Protein AF-A0A935L2Y0-F1 (afdb_monomer)

Sequence (63 aa):
MIKSQYRLGVNLFINNILDNQKLALFAFEQSRFDFDTKNIDKFPPKYMYAYGRTYMLLIKLSF

pLDDT: mean 90.27, std 10.27, range [40.66, 98.19]

Radius of gyration: 23.83 Å; Cα contacts (8 Å, |Δi|>4): 89; chains: 1; bounding box: 52×22×68 Å

Structure (mmCIF, N/CA/C/O backbone):
data_AF-A0A935L2Y0-F1
#
_entry.id   AF-A0A935L2Y0-F1
#
loop_
_atom_site.group_PDB
_atom_site.id
_atom_site.type_symbol
_atom_site.label_atom_id
_atom_site.label_alt_id
_atom_site.label_comp_id
_atom_site.label_asym_id
_atom_site.label_entity_id
_atom_site.label_seq_id
_atom_site.pdbx_PDB_ins_code
_atom_site.Cartn_x
_atom_site.Cartn_y
_atom_site.Cartn_z
_atom_site.occupancy
_atom_site.B_iso_or_equiv
_atom_site.auth_seq_id
_atom_site.auth_comp_id
_atom_site.auth_asym_id
_atom_site.auth_atom_id
_atom_site.pdbx_PDB_model_num
ATOM 1 N N . MET A 1 1 ? -24.029 15.305 39.623 1.00 40.66 1 MET A N 1
ATOM 2 C CA . MET A 1 1 ? -23.219 14.083 39.423 1.00 40.66 1 MET A CA 1
ATOM 3 C C . MET A 1 1 ? -22.968 13.925 37.926 1.00 40.66 1 MET A C 1
ATOM 5 O O . MET A 1 1 ? -23.901 13.600 37.204 1.00 40.66 1 MET A O 1
ATOM 9 N N . ILE A 1 2 ? -21.773 14.270 37.435 1.00 55.53 2 ILE A N 1
ATOM 10 C CA . ILE A 1 2 ? -21.422 14.144 36.008 1.00 55.53 2 ILE A CA 1
ATOM 11 C C . ILE A 1 2 ? -21.039 12.679 35.763 1.00 55.53 2 ILE A C 1
ATOM 13 O O . ILE A 1 2 ? -20.124 12.168 36.401 1.00 55.53 2 ILE A O 1
ATOM 17 N N . LYS A 1 3 ? -21.785 11.981 34.904 1.00 60.78 3 LYS A N 1
ATOM 18 C CA . LYS A 1 3 ? -21.545 10.572 34.561 1.00 60.78 3 LYS A CA 1
ATOM 19 C C . LYS A 1 3 ? -20.502 10.538 33.436 1.00 60.78 3 LYS A C 1
ATOM 21 O O . LYS A 1 3 ? -20.816 10.990 32.338 1.00 60.78 3 LYS A O 1
ATOM 26 N N . SER A 1 4 ? -19.286 10.043 33.691 1.00 67.25 4 SER A N 1
ATOM 27 C CA . SER A 1 4 ? -18.283 9.865 32.621 1.00 67.25 4 SER A CA 1
ATOM 28 C C . SER A 1 4 ? -18.818 8.842 31.619 1.00 67.25 4 SER A C 1
ATOM 30 O O . SER A 1 4 ? -19.218 7.742 32.011 1.00 67.25 4 SER A O 1
ATOM 32 N N . GLN A 1 5 ? -18.898 9.218 30.344 1.00 82.19 5 GLN A N 1
ATOM 33 C CA . GLN A 1 5 ? -19.404 8.348 29.286 1.00 82.19 5 GLN A CA 1
ATOM 34 C C . GLN A 1 5 ? -18.231 7.798 28.487 1.00 82.19 5 GLN A C 1
ATOM 36 O O . GLN A 1 5 ? -17.796 8.404 27.511 1.00 82.19 5 GLN A O 1
ATOM 41 N N . TYR A 1 6 ? -17.771 6.610 28.864 1.00 90.06 6 TYR A N 1
ATOM 42 C CA . TYR A 1 6 ? -16.812 5.877 28.052 1.00 90.06 6 TYR A CA 1
ATOM 43 C C . TYR A 1 6 ? -17.476 5.389 26.760 1.00 90.06 6 TYR A C 1
ATOM 45 O O . TYR A 1 6 ? -18.578 4.835 26.786 1.00 90.06 6 TYR A O 1
ATOM 53 N N . ARG A 1 7 ? -16.813 5.585 25.619 1.00 93.00 7 ARG A N 1
ATOM 54 C CA . ARG A 1 7 ? -17.268 5.128 24.298 1.00 93.00 7 ARG A CA 1
ATOM 55 C C . ARG A 1 7 ? -16.157 4.347 23.612 1.00 93.00 7 ARG A C 1
ATOM 57 O O . ARG A 1 7 ? -15.023 4.818 23.551 1.00 93.00 7 ARG A O 1
ATOM 64 N N . LEU A 1 8 ? -16.503 3.185 23.063 1.00 94.56 8 LEU A N 1
ATOM 65 C CA . LEU A 1 8 ? -15.625 2.372 22.227 1.00 94.56 8 LEU A CA 1
ATOM 66 C C . LEU A 1 8 ? -16.124 2.428 20.780 1.00 94.56 8 LEU A C 1
ATOM 68 O O . LEU A 1 8 ? -17.275 2.099 20.507 1.00 94.56 8 LEU A O 1
ATOM 72 N N . GLY A 1 9 ? -15.264 2.855 19.863 1.00 95.50 9 GLY A N 1
ATOM 73 C CA . GLY A 1 9 ? -15.500 2.819 18.425 1.00 95.50 9 GLY A CA 1
ATOM 74 C C . GLY A 1 9 ? -14.560 1.825 17.756 1.00 95.50 9 GLY A C 1
ATOM 75 O O . GLY A 1 9 ? -13.376 1.781 18.082 1.00 95.50 9 GLY A O 1
ATOM 76 N N . VAL A 1 10 ? -15.074 1.050 16.805 1.00 97.38 10 VAL A N 1
ATOM 77 C CA . VAL A 1 10 ? -14.297 0.085 16.018 1.00 97.38 10 VAL A CA 1
ATOM 78 C C . VAL A 1 10 ? -14.534 0.370 14.541 1.00 97.38 10 VAL A C 1
ATOM 80 O O . VAL A 1 10 ? -15.678 0.514 14.121 1.00 97.38 10 VAL A O 1
ATOM 83 N N . ASN A 1 11 ? -13.462 0.468 13.759 1.00 97.88 11 ASN A N 1
ATOM 84 C CA . ASN A 1 11 ? -13.517 0.680 12.315 1.00 97.88 11 ASN A CA 1
ATOM 85 C C . ASN A 1 11 ? -12.650 -0.367 11.624 1.00 97.88 11 ASN A C 1
ATOM 87 O O . ASN A 1 11 ? -11.473 -0.501 11.947 1.00 97.88 11 ASN A O 1
ATOM 91 N N . LEU A 1 12 ? -13.223 -1.085 10.663 1.00 97.69 12 LEU A N 1
ATOM 92 C CA . LEU A 1 12 ? -12.487 -2.001 9.803 1.00 97.69 12 LEU A CA 1
ATOM 93 C C . LEU A 1 12 ? -12.358 -1.374 8.417 1.00 97.69 12 LEU A C 1
ATOM 95 O O . LEU A 1 12 ? -13.358 -1.061 7.776 1.00 97.69 12 LEU A O 1
ATOM 99 N N . PHE A 1 13 ? -11.125 -1.223 7.956 1.00 98.00 13 PHE A N 1
ATOM 100 C CA . PHE A 1 13 ? -10.801 -0.755 6.620 1.00 98.00 13 PHE A CA 1
ATOM 101 C C . PHE A 1 13 ? -10.252 -1.919 5.807 1.00 98.00 13 PHE A C 1
ATOM 103 O O . PHE A 1 13 ? -9.335 -2.619 6.239 1.00 98.00 13 PHE A O 1
ATOM 110 N N . ILE A 1 14 ? -10.814 -2.106 4.618 1.00 97.56 14 ILE A N 1
ATOM 111 C CA . ILE A 1 14 ? -10.340 -3.071 3.632 1.00 97.56 14 ILE A CA 1
ATOM 112 C C . ILE A 1 14 ? -9.998 -2.271 2.385 1.00 97.56 14 ILE A C 1
ATOM 114 O O . ILE A 1 14 ? -10.872 -1.631 1.801 1.00 97.56 14 ILE A O 1
ATOM 118 N N . ASN A 1 15 ? -8.729 -2.287 1.992 1.00 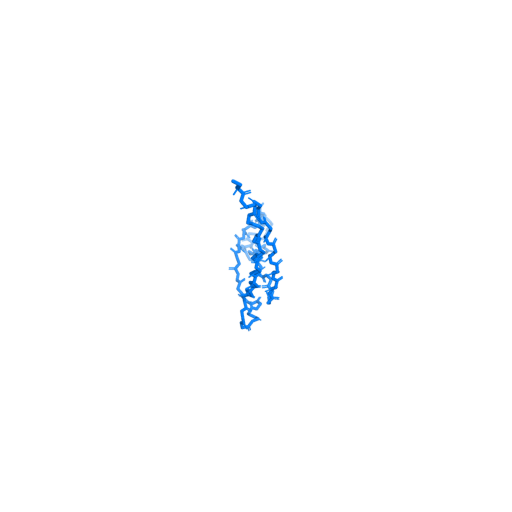96.56 15 ASN A N 1
ATOM 119 C CA . ASN A 1 15 ? -8.264 -1.620 0.784 1.00 96.56 15 ASN A CA 1
ATOM 120 C C . ASN A 1 15 ? -7.946 -2.653 -0.298 1.00 96.56 15 ASN A C 1
ATOM 122 O O . ASN A 1 15 ? -7.546 -3.774 0.009 1.00 96.56 15 ASN A O 1
ATOM 126 N N . ASN A 1 16 ? -8.113 -2.264 -1.564 1.00 95.81 16 ASN A N 1
ATOM 127 C CA . ASN A 1 16 ? -7.939 -3.142 -2.721 1.00 95.81 16 ASN A CA 1
ATOM 128 C C . ASN A 1 16 ? -8.813 -4.417 -2.628 1.00 95.81 16 ASN A C 1
ATOM 130 O O . ASN A 1 16 ? -8.333 -5.550 -2.616 1.00 95.81 16 ASN A O 1
ATOM 134 N N . ILE A 1 17 ? -10.139 -4.224 -2.556 1.00 96.00 17 ILE A N 1
ATOM 135 C CA . ILE A 1 17 ? -11.131 -5.310 -2.413 1.00 96.00 17 ILE A CA 1
ATOM 136 C C . ILE A 1 17 ? -11.034 -6.331 -3.553 1.00 96.00 17 ILE A C 1
ATOM 138 O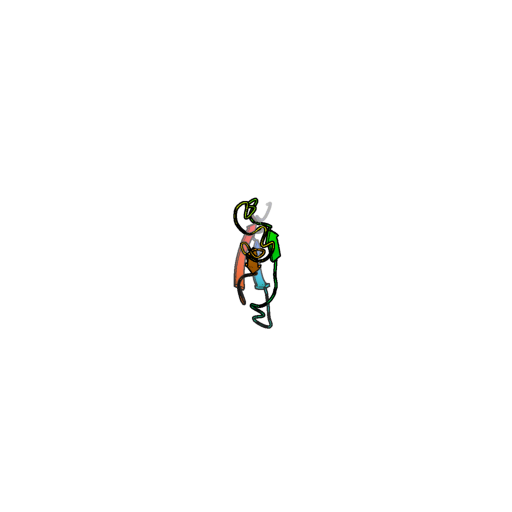 O . ILE A 1 17 ? -11.371 -7.485 -3.348 1.00 96.00 17 ILE A O 1
ATOM 142 N N . LEU A 1 18 ? -10.530 -5.974 -4.732 1.00 96.19 18 LEU A N 1
ATOM 143 C CA . LEU A 1 18 ? -10.367 -6.916 -5.847 1.00 96.19 18 LEU A CA 1
ATOM 144 C C . LEU A 1 18 ? -8.983 -7.585 -5.895 1.00 96.19 18 LEU A C 1
ATOM 146 O O . LEU A 1 18 ? -8.736 -8.364 -6.806 1.00 96.19 18 LEU A O 1
ATOM 150 N N . ASP A 1 19 ? -8.100 -7.292 -4.934 1.00 95.62 19 ASP A N 1
ATOM 151 C CA . ASP A 1 19 ? -6.705 -7.756 -4.903 1.00 95.62 19 ASP A CA 1
ATOM 152 C C . ASP A 1 19 ? -5.939 -7.484 -6.214 1.00 95.62 19 ASP A C 1
ATOM 154 O O . ASP A 1 19 ? -5.176 -8.298 -6.729 1.00 95.62 19 ASP A O 1
ATOM 158 N N . ASN A 1 20 ? -6.159 -6.307 -6.800 1.00 96.00 20 ASN A N 1
ATOM 159 C CA . ASN A 1 20 ? -5.487 -5.912 -8.025 1.00 96.00 20 ASN A CA 1
ATOM 160 C C . ASN A 1 20 ? -4.034 -5.503 -7.736 1.00 96.00 20 ASN A C 1
ATOM 162 O O . ASN A 1 20 ? -3.779 -4.409 -7.234 1.00 96.00 20 ASN A O 1
ATOM 166 N N . GLN A 1 21 ? -3.084 -6.362 -8.101 1.00 94.12 21 GLN A N 1
ATOM 167 C CA . GLN A 1 21 ? -1.641 -6.131 -7.931 1.00 94.12 21 GLN A CA 1
ATOM 168 C C . GLN A 1 21 ? -0.992 -5.403 -9.121 1.00 94.12 21 GLN A C 1
ATOM 170 O O . GLN A 1 21 ? 0.213 -5.170 -9.136 1.00 94.12 21 GLN A O 1
ATOM 175 N N . LYS A 1 22 ? -1.782 -5.030 -10.134 1.00 95.44 22 LYS A N 1
ATOM 176 C CA . LYS A 1 22 ? -1.307 -4.315 -11.331 1.00 95.44 22 LYS A CA 1
ATOM 177 C C . LYS A 1 22 ? -1.475 -2.798 -11.222 1.00 95.44 22 LYS A C 1
ATOM 179 O O . LYS A 1 22 ? -1.226 -2.081 -12.186 1.00 95.44 22 LYS A O 1
ATOM 184 N N . LEU A 1 23 ? -1.914 -2.300 -10.068 1.00 93.62 23 LEU A N 1
ATOM 185 C CA . LEU A 1 23 ? -2.075 -0.871 -9.815 1.00 93.62 23 LEU A CA 1
ATOM 186 C C . LEU A 1 23 ? -0.700 -0.217 -9.645 1.00 93.62 23 LEU A C 1
ATOM 188 O O . LEU A 1 23 ? -0.089 -0.328 -8.585 1.00 93.62 23 LEU A O 1
ATOM 192 N N . ALA A 1 24 ? -0.204 0.450 -10.686 1.00 93.88 24 ALA A N 1
ATOM 193 C CA . ALA A 1 24 ? 1.018 1.244 -10.604 1.0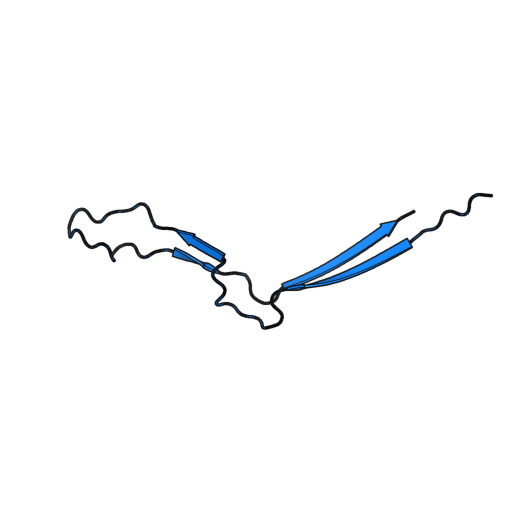0 93.88 24 ALA A CA 1
ATOM 194 C C . ALA A 1 24 ? 0.756 2.516 -9.779 1.00 93.88 24 ALA A C 1
ATOM 196 O O . ALA A 1 24 ? -0.125 3.306 -10.113 1.00 93.88 24 ALA A O 1
ATOM 197 N N . LEU A 1 25 ? 1.512 2.703 -8.698 1.00 92.94 25 LEU A N 1
ATOM 198 C CA . LEU A 1 25 ? 1.444 3.897 -7.850 1.00 92.94 25 LEU A CA 1
ATOM 199 C C . LEU A 1 25 ? 2.407 4.977 -8.318 1.00 92.94 25 LEU A C 1
ATOM 201 O O . LEU A 1 25 ? 2.104 6.164 -8.245 1.00 92.94 25 LEU A O 1
ATOM 205 N N . PHE A 1 26 ? 3.590 4.555 -8.750 1.00 92.81 26 PHE A N 1
ATOM 206 C CA . PHE A 1 26 ? 4.664 5.460 -9.103 1.00 92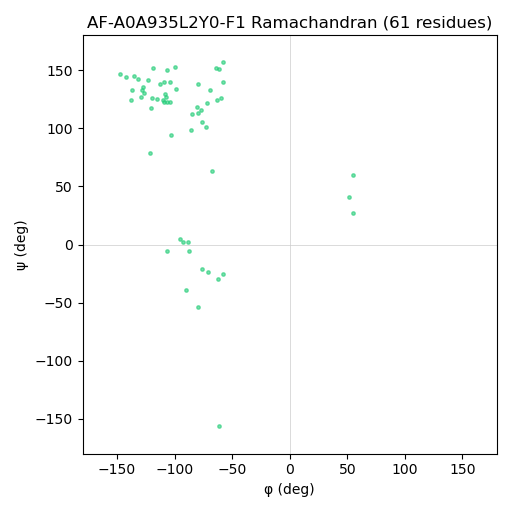.81 26 PHE A CA 1
ATOM 207 C C . PHE A 1 26 ? 5.501 4.868 -10.227 1.00 92.81 26 PHE A C 1
ATOM 209 O O . PHE A 1 26 ? 5.682 3.652 -10.301 1.00 92.81 26 PHE A O 1
ATOM 216 N N . ALA A 1 27 ? 6.023 5.736 -11.081 1.00 92.19 27 ALA A N 1
ATOM 217 C CA . ALA A 1 27 ? 6.986 5.387 -12.107 1.00 92.19 27 ALA A CA 1
ATOM 218 C C . ALA A 1 27 ? 8.137 6.386 -12.047 1.00 92.19 27 ALA A C 1
ATOM 220 O O . ALA A 1 27 ? 7.915 7.571 -11.794 1.00 92.19 27 ALA A O 1
ATOM 221 N N . PHE A 1 28 ? 9.357 5.915 -12.271 1.00 90.25 28 PHE A N 1
ATOM 222 C CA . PHE A 1 28 ? 10.515 6.788 -12.362 1.00 90.25 28 PHE A CA 1
ATOM 223 C C . PHE A 1 28 ? 11.491 6.315 -13.423 1.00 90.25 28 PHE A C 1
ATOM 225 O O . PHE A 1 28 ? 11.725 5.116 -13.608 1.00 90.25 28 PHE A O 1
ATOM 232 N N . GLU A 1 29 ? 12.096 7.300 -14.072 1.00 85.88 29 GLU A N 1
ATOM 233 C CA . GLU A 1 29 ? 13.209 7.079 -14.973 1.00 85.88 29 GLU A CA 1
ATOM 234 C C . GLU A 1 29 ? 14.493 6.902 -14.175 1.00 85.88 29 GLU A C 1
ATOM 236 O O . GLU A 1 29 ? 14.777 7.608 -13.200 1.00 85.88 29 GLU A O 1
ATOM 241 N N . GLN A 1 30 ? 15.295 5.935 -14.597 1.00 80.00 30 GLN A N 1
ATOM 242 C CA . GLN A 1 30 ? 16.642 5.793 -14.077 1.00 80.00 30 GLN A CA 1
ATOM 243 C C . GLN A 1 30 ? 17.466 6.881 -14.767 1.00 80.00 30 GLN A C 1
ATOM 245 O O . GLN A 1 30 ? 17.593 6.841 -15.982 1.00 80.00 30 GLN A O 1
ATOM 250 N N . SER A 1 31 ? 17.996 7.860 -14.022 1.00 82.81 31 SER A N 1
ATOM 251 C CA . SER A 1 31 ? 18.844 8.949 -14.554 1.00 82.81 31 SER A CA 1
ATOM 252 C C . SER A 1 31 ? 20.198 8.414 -15.051 1.00 82.81 31 SER A C 1
ATOM 254 O O . SER A 1 31 ? 21.260 8.652 -14.477 1.00 82.81 31 SER A O 1
ATOM 256 N N . ARG A 1 32 ? 20.146 7.557 -16.065 1.00 84.62 32 ARG A N 1
ATOM 257 C CA . ARG A 1 32 ? 21.247 6.831 -16.680 1.00 84.62 32 ARG A CA 1
ATOM 258 C C . ARG A 1 32 ? 21.034 6.903 -18.180 1.00 84.62 32 ARG A C 1
ATOM 260 O O . ARG A 1 32 ? 19.939 6.649 -18.667 1.00 84.62 32 ARG A O 1
ATOM 267 N N . PHE A 1 33 ? 22.097 7.230 -18.897 1.00 85.00 33 PHE A N 1
ATOM 268 C CA . PHE A 1 33 ? 22.102 7.274 -20.350 1.00 85.00 33 PHE A CA 1
ATOM 269 C C . PHE A 1 33 ? 23.201 6.355 -20.874 1.00 85.00 33 PHE A C 1
ATOM 271 O O . PHE A 1 33 ? 24.271 6.251 -20.269 1.00 85.00 33 PHE A O 1
ATOM 278 N N . ASP A 1 34 ? 22.924 5.656 -21.972 1.00 89.12 34 ASP A N 1
ATOM 279 C CA . ASP A 1 34 ? 23.899 4.779 -22.605 1.00 89.12 34 ASP A CA 1
ATOM 280 C C . ASP A 1 34 ? 24.796 5.556 -23.570 1.00 89.12 34 ASP A C 1
ATOM 282 O O . ASP A 1 34 ? 24.416 5.808 -24.710 1.00 89.12 34 ASP A O 1
ATOM 286 N N . PHE A 1 35 ? 25.996 5.937 -23.140 1.00 89.94 35 PHE A N 1
ATOM 287 C CA . PHE A 1 35 ? 26.898 6.729 -23.982 1.00 89.94 35 PHE A CA 1
ATOM 288 C C . PHE A 1 35 ? 27.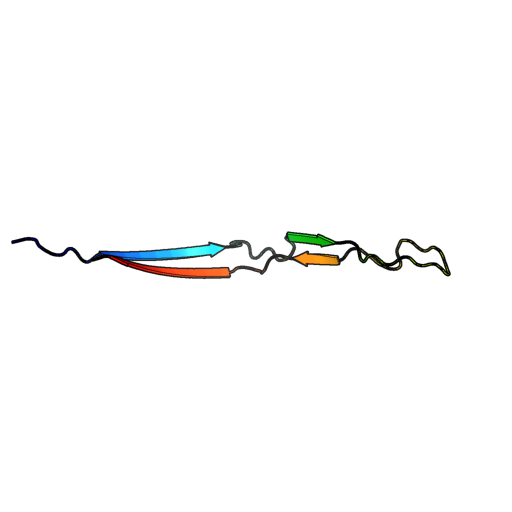592 5.913 -25.084 1.00 89.94 35 PHE A C 1
ATOM 290 O O . PHE A 1 35 ? 27.993 6.502 -26.088 1.00 89.94 35 PHE A O 1
ATOM 297 N N . ASP A 1 36 ? 27.680 4.585 -24.938 1.00 92.25 36 ASP A N 1
ATOM 298 C CA . ASP A 1 36 ? 28.392 3.716 -25.884 1.00 92.25 36 ASP A CA 1
ATOM 299 C C . ASP A 1 36 ? 27.554 3.425 -27.132 1.00 92.25 36 ASP A C 1
ATOM 301 O O . ASP A 1 36 ? 27.997 3.653 -28.257 1.00 92.25 36 ASP A O 1
ATOM 305 N N . THR A 1 37 ? 26.321 2.935 -26.941 1.00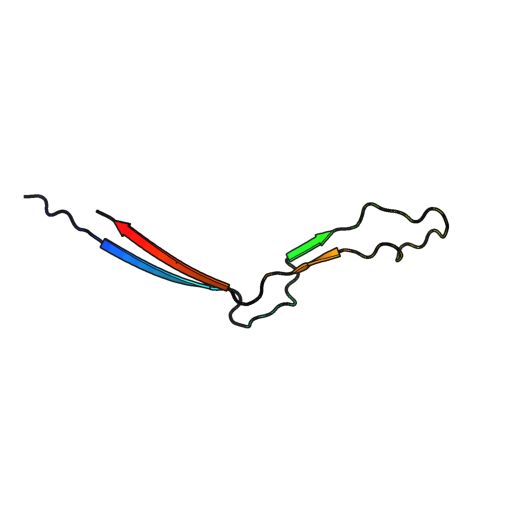 93.06 37 THR A N 1
ATOM 306 C CA . THR A 1 37 ? 25.441 2.550 -28.060 1.00 93.06 37 THR A CA 1
ATOM 307 C C . THR A 1 37 ? 24.297 3.529 -28.302 1.00 93.06 37 THR A C 1
ATOM 309 O O . THR A 1 37 ? 23.580 3.392 -29.291 1.00 93.06 37 THR A O 1
ATOM 312 N N . LYS A 1 38 ? 24.136 4.546 -27.436 1.00 88.88 38 LYS A N 1
ATOM 313 C CA . LYS A 1 38 ? 23.029 5.523 -27.476 1.00 88.88 38 LYS A CA 1
ATOM 314 C C . LYS A 1 38 ? 21.650 4.860 -27.458 1.00 88.88 38 LYS A C 1
ATOM 316 O O . LYS A 1 38 ? 20.679 5.422 -27.959 1.00 88.88 38 LYS A O 1
ATOM 321 N N . ASN A 1 39 ? 21.566 3.667 -26.873 1.00 88.50 39 ASN A N 1
ATOM 322 C CA . ASN A 1 39 ? 20.328 2.922 -26.759 1.00 88.50 39 ASN A CA 1
ATOM 323 C C . ASN A 1 39 ? 19.478 3.469 -25.603 1.00 88.50 39 ASN A C 1
ATOM 325 O O . ASN A 1 39 ? 19.839 3.336 -24.431 1.00 88.50 39 ASN A O 1
ATOM 329 N N . ILE A 1 40 ? 18.334 4.054 -25.951 1.00 82.75 40 ILE A N 1
ATOM 330 C CA . ILE A 1 40 ? 17.371 4.628 -25.003 1.00 82.75 40 ILE A CA 1
ATOM 331 C C . ILE A 1 40 ? 16.623 3.565 -24.183 1.00 82.75 40 ILE A C 1
ATOM 333 O O . ILE A 1 40 ? 16.219 3.848 -23.060 1.00 82.75 40 ILE A O 1
ATOM 337 N N . ASP A 1 41 ? 16.519 2.327 -24.676 1.00 86.25 41 ASP A N 1
ATOM 338 C CA . ASP A 1 41 ? 15.777 1.241 -24.018 1.00 86.25 41 ASP A CA 1
ATOM 339 C C . ASP A 1 41 ? 16.627 0.460 -23.003 1.00 86.25 41 ASP A C 1
ATOM 341 O O . ASP A 1 41 ? 16.127 -0.411 -22.288 1.00 86.25 41 ASP A O 1
ATOM 345 N N . LYS A 1 42 ? 17.932 0.757 -22.910 1.00 88.44 42 LYS A N 1
ATOM 346 C CA . LYS A 1 42 ? 18.865 0.047 -22.016 1.00 88.44 42 LYS A CA 1
ATOM 347 C C . LYS A 1 42 ? 18.496 0.199 -20.537 1.00 88.44 42 LYS A C 1
ATOM 349 O O . LYS A 1 42 ? 18.782 -0.694 -19.737 1.00 88.44 42 LYS A O 1
ATOM 354 N N . PHE A 1 43 ? 17.871 1.316 -20.166 1.00 89.00 43 PHE A N 1
ATOM 355 C CA . PHE A 1 43 ? 17.454 1.610 -18.796 1.00 89.00 43 PHE A CA 1
ATOM 356 C C . PHE A 1 43 ? 15.943 1.843 -18.740 1.00 89.00 43 PHE A C 1
ATOM 358 O O . PHE A 1 43 ? 15.513 2.990 -18.676 1.00 89.00 43 PHE A O 1
ATOM 365 N N . PRO A 1 44 ? 15.129 0.774 -18.744 1.00 87.31 44 PRO A N 1
ATOM 366 C CA . PRO A 1 44 ? 13.685 0.929 -18.771 1.00 87.31 44 PRO A CA 1
ATOM 367 C C . PRO A 1 44 ? 13.162 1.632 -17.504 1.00 87.31 44 PRO A C 1
ATOM 369 O O . PRO A 1 44 ? 13.767 1.492 -16.422 1.00 87.31 44 PRO A O 1
ATOM 372 N N . PRO A 1 45 ? 12.020 2.336 -17.614 1.00 88.19 45 PRO A N 1
ATOM 373 C CA . PRO A 1 45 ? 11.346 2.942 -16.477 1.00 88.19 45 PRO A CA 1
ATOM 374 C C . PRO A 1 45 ? 10.996 1.894 -15.429 1.00 88.19 45 PRO A C 1
ATOM 376 O O . PRO A 1 45 ? 10.561 0.778 -15.732 1.00 88.19 45 PRO A O 1
ATOM 379 N N . LYS A 1 46 ? 11.175 2.263 -14.163 1.00 91.62 46 LYS A N 1
ATOM 380 C CA . LYS A 1 46 ? 10.818 1.411 -13.030 1.00 91.62 46 LYS A CA 1
ATOM 381 C C . LYS A 1 46 ? 9.468 1.825 -12.482 1.00 91.62 46 LYS A C 1
ATOM 383 O O . LYS A 1 46 ? 9.227 3.003 -12.237 1.00 91.62 46 LYS A O 1
ATOM 388 N N . TYR A 1 47 ? 8.626 0.832 -12.232 1.00 94.38 47 TYR A N 1
ATOM 389 C CA . TYR A 1 47 ? 7.304 1.010 -11.648 1.00 94.38 47 TYR A CA 1
ATOM 390 C C . TYR A 1 47 ? 7.280 0.463 -10.225 1.00 94.38 47 TYR A C 1
ATOM 392 O O . TYR A 1 47 ? 7.828 -0.604 -9.944 1.00 94.38 47 TYR A O 1
ATOM 400 N N . MET A 1 48 ? 6.613 1.187 -9.336 1.00 94.38 48 MET A N 1
ATOM 401 C CA . MET A 1 48 ? 6.238 0.717 -8.011 1.00 94.38 48 MET A CA 1
ATOM 402 C C . MET A 1 48 ? 4.739 0.466 -8.007 1.00 94.38 48 MET A C 1
ATOM 404 O O . MET A 1 48 ? 3.949 1.342 -8.366 1.00 94.38 48 MET A O 1
ATOM 408 N N . TYR A 1 49 ? 4.356 -0.734 -7.597 1.00 95.25 49 TYR A N 1
ATOM 409 C CA . TYR A 1 49 ? 2.967 -1.159 -7.563 1.00 95.25 49 TYR A CA 1
ATOM 410 C C . TYR A 1 49 ? 2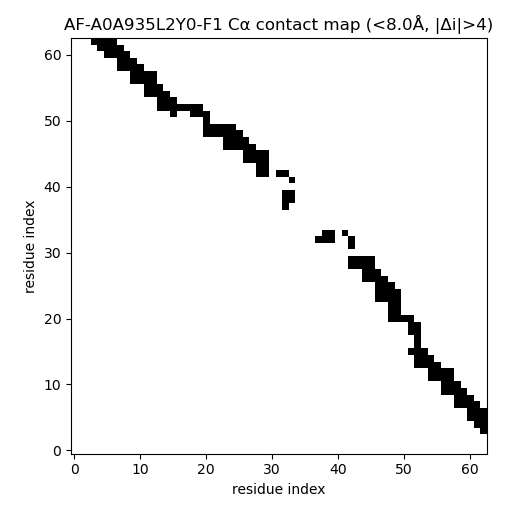.402 -1.036 -6.155 1.00 95.25 49 TYR A C 1
ATOM 412 O O . TYR A 1 49 ? 3.132 -1.109 -5.163 1.00 95.25 49 TYR A O 1
ATOM 420 N N . ALA A 1 50 ? 1.092 -0.837 -6.076 1.00 94.62 50 ALA A N 1
ATOM 421 C CA . ALA A 1 50 ? 0.373 -0.911 -4.821 1.00 94.62 50 ALA A CA 1
ATOM 422 C C . ALA A 1 50 ? 0.498 -2.316 -4.235 1.00 94.62 50 ALA A C 1
ATOM 424 O O . ALA A 1 50 ? 0.586 -3.307 -4.963 1.00 94.62 50 ALA A O 1
ATOM 425 N N . TYR A 1 51 ? 0.445 -2.401 -2.907 1.00 93.50 51 TYR A N 1
ATOM 426 C CA . TYR A 1 51 ? 0.216 -3.681 -2.255 1.00 93.50 51 TYR A CA 1
ATOM 427 C C . TYR A 1 51 ? -1.113 -4.291 -2.735 1.00 93.50 51 TYR A C 1
ATOM 429 O O . TYR A 1 51 ? -2.021 -3.581 -3.186 1.00 93.50 51 TYR A O 1
ATOM 437 N N . GLY A 1 52 ? -1.223 -5.617 -2.618 1.00 94.62 52 GLY A N 1
ATOM 438 C CA . GLY A 1 52 ? -2.484 -6.332 -2.809 1.00 94.62 52 GLY A CA 1
ATOM 439 C C . GLY A 1 52 ? -3.549 -5.900 -1.795 1.00 94.62 52 GLY A C 1
ATOM 440 O O . GLY A 1 52 ? -3.512 -4.804 -1.229 1.00 94.62 52 GLY A O 1
ATOM 441 N N . ARG A 1 53 ? -4.527 -6.760 -1.531 1.00 96.94 53 ARG A N 1
ATOM 442 C CA . ARG A 1 53 ? -5.548 -6.469 -0.522 1.00 96.94 53 ARG A CA 1
ATOM 443 C C . ARG A 1 53 ? -4.914 -6.270 0.855 1.00 96.94 53 ARG A C 1
ATOM 445 O O . ARG A 1 53 ? -4.214 -7.147 1.357 1.00 96.94 53 ARG A O 1
ATOM 452 N N . THR A 1 54 ? -5.204 -5.136 1.489 1.00 97.12 54 THR A N 1
ATOM 453 C CA . THR A 1 54 ? -4.749 -4.836 2.852 1.00 97.12 54 THR A CA 1
ATOM 454 C C . THR A 1 54 ? -5.929 -4.631 3.794 1.00 97.12 54 THR A C 1
ATOM 456 O O . THR A 1 54 ? -7.020 -4.230 3.384 1.00 97.12 54 THR A O 1
ATOM 459 N N . TYR A 1 55 ? -5.703 -4.923 5.074 1.00 97.75 55 TYR A N 1
ATOM 460 C CA . TYR A 1 55 ? -6.706 -4.852 6.131 1.00 97.75 55 TYR A CA 1
ATOM 461 C C . TYR A 1 55 ? -6.168 -4.005 7.280 1.00 97.75 55 TYR A C 1
ATOM 463 O O . TYR A 1 55 ? -5.020 -4.174 7.688 1.00 97.75 55 TYR A O 1
ATOM 471 N N . MET A 1 56 ? -6.995 -3.115 7.819 1.00 98.19 56 MET A N 1
ATOM 472 C CA . MET A 1 56 ? -6.644 -2.296 8.975 1.00 98.19 56 MET A CA 1
ATOM 473 C C . MET A 1 56 ? -7.825 -2.221 9.937 1.00 98.19 56 MET A C 1
ATOM 475 O O . MET A 1 56 ? -8.917 -1.801 9.561 1.00 98.19 56 MET A O 1
ATOM 479 N N . LEU A 1 57 ? -7.595 -2.609 11.190 1.00 98.06 57 LEU A N 1
ATOM 480 C CA . LEU A 1 57 ? -8.563 -2.480 12.274 1.00 98.06 57 LEU A CA 1
ATOM 481 C C . LEU A 1 57 ? -8.163 -1.305 13.164 1.00 98.06 57 LEU A C 1
ATOM 483 O O . LEU A 1 57 ? -7.065 -1.285 13.718 1.00 98.06 57 LEU A O 1
ATOM 487 N N . LEU A 1 58 ? -9.062 -0.339 13.314 1.00 97.88 58 LEU A N 1
ATOM 488 C CA . LEU A 1 58 ? -8.882 0.822 14.170 1.00 97.88 58 LEU A CA 1
ATOM 489 C C . LEU A 1 58 ? -9.825 0.729 15.368 1.00 97.88 58 LEU A C 1
ATOM 491 O O . LEU A 1 58 ? -11.042 0.637 15.201 1.00 97.88 58 LEU A O 1
ATOM 495 N N . ILE A 1 59 ? -9.269 0.803 16.573 1.00 97.25 59 ILE A N 1
ATOM 496 C CA . ILE A 1 59 ? -10.029 0.802 17.824 1.00 97.25 59 ILE A CA 1
ATOM 497 C C . ILE A 1 59 ? -9.813 2.152 18.504 1.00 97.25 59 ILE A C 1
ATOM 499 O O . ILE A 1 59 ? -8.678 2.569 18.723 1.00 97.25 59 ILE A O 1
ATOM 503 N N . LYS A 1 60 ? -10.904 2.845 18.827 1.00 96.38 60 LYS A N 1
ATOM 504 C CA . LYS A 1 60 ? -10.898 4.155 19.481 1.00 96.38 60 LYS A CA 1
ATOM 505 C C . LYS A 1 60 ? -11.627 4.073 20.813 1.00 96.38 60 LYS A C 1
ATOM 507 O O . LYS A 1 60 ? -12.798 3.710 20.850 1.00 96.38 60 LYS A O 1
ATOM 512 N N . LEU A 1 61 ? -10.965 4.501 21.881 1.00 95.31 61 LEU A N 1
ATOM 513 C CA . LEU A 1 61 ? -11.577 4.722 23.189 1.00 95.31 61 LEU A CA 1
ATOM 514 C C . LEU A 1 61 ? -11.757 6.231 23.424 1.00 95.31 61 LEU A C 1
ATOM 516 O O . LEU A 1 61 ? -10.911 7.033 23.036 1.00 95.31 61 LEU A O 1
ATOM 520 N N . SER A 1 62 ? -12.876 6.644 24.009 1.00 91.69 62 SER A N 1
ATOM 521 C CA . SER A 1 62 ? -13.153 8.033 24.417 1.00 91.69 62 SER A CA 1
ATOM 522 C C . SER A 1 62 ? -13.763 8.030 25.817 1.00 91.69 62 SER A C 1
ATOM 524 O O . SER A 1 62 ? -14.485 7.087 26.136 1.00 91.69 62 SER A O 1
ATOM 526 N N . PHE A 1 63 ? -13.450 9.030 26.642 1.00 90.38 63 PHE A N 1
ATOM 527 C CA . PHE A 1 63 ? -13.818 9.119 28.062 1.00 90.38 63 PHE A CA 1
ATOM 528 C C . PHE A 1 63 ? -14.556 10.417 28.394 1.00 90.38 63 PHE A C 1
ATOM 530 O O . PHE A 1 63 ? -14.317 11.413 27.671 1.00 90.38 63 PHE A O 1
#

Foldseek 3Di:
DDDDDKDKDKDKDKPQPVQDFPAFPDKDWDPDADPPPRDPPPGDIDTDTDGGIDMDMDMDIDD

Mean predicted aligned error: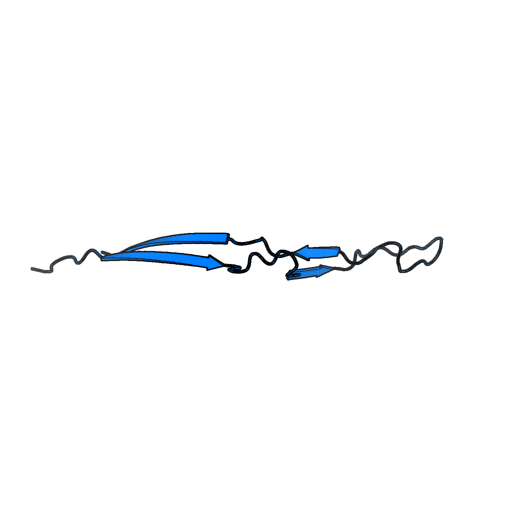 6.71 Å

Solve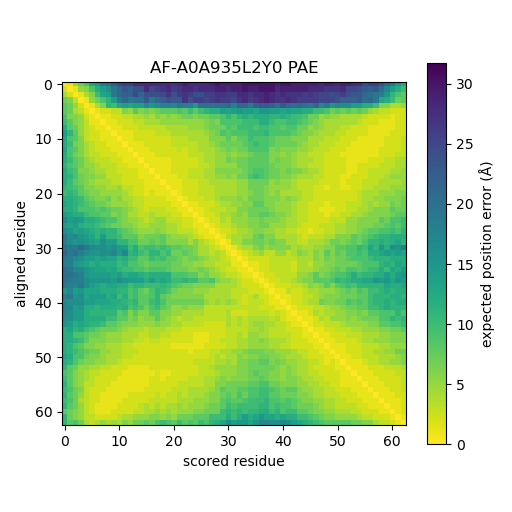nt-accessible surface area (backbone atoms only — not comparable to full-atom values): 4166 Å² total; per-residue (Å²): 136,88,77,83,60,72,44,82,46,80,46,81,46,74,43,50,87,81,47,57,59,81,44,70,74,45,74,45,75,55,100,67,78,44,82,87,80,65,46,78,72,80,53,63,70,45,72,42,58,44,70,49,59,44,78,46,81,47,79,44,81,46,108

Nearest PDB structures (foldseek):
  8zds-assembly1_A  TM=4.080E-01  e=7.791E+00  Salmonella enterica subsp. enterica serovar Typhimurium
  8wjr-assembly1_A  TM=3.625E-01  e=7.352E+00  Salmonella enterica subsp. enterica serovar Typhimurium str. LT2
  8zds-assembly1_E  TM=4.078E-01  e=8.750E+00  Salmonella enterica subsp. enterica serovar Typhimurium
  8ftf-assembly1_A  TM=3.856E-01  e=9.827E+00  Salmonella enterica subsp. enterica serovar Typhimurium

Secondary structure (DSSP, 8-state):
------EEEEEEEEE-TT--TT-EEEEE--S---TTT--GGGSPPEEEEPPSSEEEEEEEEE-